Protein AF-S4R8U9-F1 (afdb_monomer_lite)

Secondary structure (DSSP, 8-state):
-------EEEEEEE----TT--S------EEEEEE----S---PPPPTT---EEESEEEETTEEEE---TTPEEEEEEEEEPBTTB--EEEEES--TTT--EEEEEE-TT--TTS-TTSSTT-EEEETTTTB-

Sequence (133 aa):
VRERERVRACMCTRISGGMDDLGLGDRGLLASLRGGRGRAGLWEPLPPRFRARFEHIQVDGDILSYHGNSDDVGCYIAAQPLGKDNSYFEVCIMDGGVRGNISVGLVPRRYRLDLPPGLLPGSVAFHAEHGEY

Structure (mmCIF, N/CA/C/O backbone):
data_AF-S4R8U9-F1
#
_entry.id   AF-S4R8U9-F1
#
loop_
_atom_site.group_PDB
_atom_site.id
_atom_site.type_symbol
_atom_site.label_atom_id
_atom_site.label_alt_id
_atom_site.label_comp_id
_atom_site.label_asym_id
_atom_site.label_entity_id
_atom_site.label_seq_id
_atom_site.pdbx_PDB_ins_code
_atom_site.Cartn_x
_atom_site.Cartn_y
_atom_site.Cartn_z
_atom_site.occupancy
_atom_site.B_iso_or_equiv
_atom_site.auth_seq_id
_atom_site.auth_comp_id
_atom_site.auth_asym_id
_atom_site.auth_atom_id
_atom_site.pdbx_PDB_model_num
ATOM 1 N N . VAL A 1 1 ? -18.285 15.742 17.591 1.00 38.75 1 VAL A N 1
ATOM 2 C CA . VAL A 1 1 ? -17.483 14.541 17.927 1.00 38.75 1 VAL A CA 1
ATOM 3 C C . VAL A 1 1 ? -16.733 14.139 16.669 1.00 38.75 1 VAL A C 1
ATOM 5 O O . VAL A 1 1 ? -17.376 13.735 15.712 1.00 38.75 1 VAL A O 1
ATOM 8 N N . ARG A 1 2 ? -15.422 14.415 16.602 1.00 40.69 2 ARG A N 1
ATOM 9 C CA . ARG A 1 2 ? -14.610 14.225 15.387 1.00 40.69 2 ARG A CA 1
ATOM 10 C C . ARG A 1 2 ? -14.597 12.743 15.019 1.00 40.69 2 ARG A C 1
ATOM 12 O O . ARG A 1 2 ? -14.261 11.910 15.859 1.00 40.69 2 ARG A O 1
ATOM 19 N N . GLU A 1 3 ? -14.985 12.437 13.789 1.00 41.78 3 GLU A N 1
ATOM 20 C CA . GLU A 1 3 ? -14.749 11.148 13.149 1.00 41.78 3 GLU A CA 1
ATOM 21 C C . GLU A 1 3 ? -13.238 10.900 13.238 1.00 41.78 3 GLU A C 1
ATOM 23 O O . GLU A 1 3 ? -12.462 11.566 12.558 1.00 41.78 3 GLU A O 1
ATOM 28 N N . ARG A 1 4 ? -12.796 10.075 14.200 1.00 53.94 4 ARG A N 1
ATOM 29 C CA . ARG A 1 4 ? -11.372 9.756 14.374 1.00 53.94 4 ARG A CA 1
ATOM 30 C C . ARG A 1 4 ? -10.867 9.284 13.016 1.00 53.94 4 ARG A C 1
ATOM 32 O O . ARG A 1 4 ? -11.455 8.347 12.477 1.00 53.94 4 ARG A O 1
ATOM 39 N N . GLU A 1 5 ? -9.852 9.944 12.461 1.00 56.72 5 GLU A N 1
ATOM 40 C CA . GLU A 1 5 ? -9.280 9.573 11.168 1.00 56.72 5 GLU A CA 1
ATOM 41 C C . GLU A 1 5 ? -8.916 8.092 11.192 1.00 56.72 5 GLU A C 1
ATOM 43 O O . GLU A 1 5 ? -8.008 7.640 11.886 1.00 56.72 5 GLU A O 1
ATOM 48 N N . ARG A 1 6 ? -9.724 7.306 10.488 1.00 69.94 6 ARG A N 1
ATOM 49 C CA . ARG A 1 6 ? -9.579 5.864 10.408 1.00 69.94 6 ARG A CA 1
ATOM 50 C C . ARG A 1 6 ? -8.524 5.562 9.346 1.00 69.94 6 ARG A C 1
ATOM 52 O O . ARG A 1 6 ? -8.809 5.672 8.151 1.00 69.94 6 ARG A O 1
ATOM 59 N N . VAL A 1 7 ? -7.321 5.213 9.795 1.00 73.38 7 VAL A N 1
ATOM 60 C CA . VAL A 1 7 ? -6.192 4.814 8.941 1.00 73.38 7 VAL A CA 1
ATOM 61 C C . VAL A 1 7 ? -6.421 3.441 8.310 1.00 73.38 7 VAL A C 1
ATOM 63 O O . VAL A 1 7 ? -7.165 2.611 8.835 1.00 73.38 7 VAL A O 1
ATOM 66 N N . ARG A 1 8 ? -5.804 3.207 7.154 1.00 77.69 8 ARG A N 1
ATOM 67 C CA . ARG A 1 8 ? -5.906 1.966 6.377 1.00 77.69 8 ARG A CA 1
ATOM 68 C C . ARG A 1 8 ? -4.523 1.388 6.141 1.00 77.69 8 ARG A C 1
ATOM 70 O O . ARG A 1 8 ? -3.583 2.153 5.945 1.00 77.69 8 ARG A O 1
ATOM 77 N N . ALA A 1 9 ? -4.442 0.061 6.115 1.00 79.06 9 ALA A N 1
ATOM 78 C CA . ALA A 1 9 ? -3.252 -0.640 5.657 1.00 79.06 9 ALA A CA 1
ATOM 79 C C . ALA A 1 9 ? -2.968 -0.287 4.191 1.00 79.06 9 ALA A C 1
ATOM 81 O O . ALA A 1 9 ? -3.892 -0.195 3.374 1.00 79.06 9 ALA A O 1
ATOM 82 N N . CYS A 1 10 ? -1.695 -0.074 3.894 1.00 76.25 10 CYS A N 1
ATOM 83 C CA . CYS A 1 10 ? -1.189 0.310 2.593 1.00 76.25 10 CYS A CA 1
ATOM 84 C C . CYS A 1 10 ? 0.067 -0.497 2.276 1.00 76.25 10 CYS A C 1
ATOM 86 O O . CYS A 1 10 ? 0.900 -0.718 3.156 1.00 76.25 10 CYS A O 1
ATOM 88 N N . MET A 1 11 ? 0.206 -0.893 1.020 1.00 80.81 11 MET A N 1
ATOM 89 C CA . MET A 1 11 ? 1.435 -1.437 0.464 1.00 80.81 11 MET A CA 1
ATOM 90 C C . MET A 1 11 ? 1.718 -0.683 -0.830 1.00 80.81 11 MET A C 1
ATOM 92 O O . MET A 1 11 ? 0.843 -0.628 -1.693 1.00 80.81 11 MET A O 1
ATOM 96 N N . CYS A 1 12 ? 2.913 -0.119 -0.977 1.00 76.00 12 CYS A N 1
ATOM 97 C CA . CYS A 1 12 ? 3.358 0.425 -2.253 1.00 76.00 12 CYS A CA 1
ATOM 98 C C . CYS A 1 12 ? 4.716 -0.172 -2.670 1.00 76.00 12 CYS A C 1
ATOM 100 O O . CYS A 1 12 ? 5.466 -0.697 -1.848 1.00 76.00 12 CYS A O 1
ATOM 102 N N . THR A 1 13 ? 5.025 -0.080 -3.959 1.00 72.94 13 THR A N 1
ATOM 103 C CA . THR A 1 13 ? 6.257 -0.543 -4.593 1.00 72.94 13 THR A CA 1
ATOM 104 C C . THR A 1 13 ? 6.609 0.333 -5.796 1.00 72.94 13 THR A C 1
ATOM 106 O O . THR A 1 13 ? 5.730 0.965 -6.380 1.00 72.94 13 THR A O 1
ATOM 109 N N . ARG A 1 14 ? 7.886 0.388 -6.181 1.00 64.44 14 ARG A N 1
ATOM 110 C CA . ARG A 1 14 ? 8.347 1.088 -7.390 1.00 64.44 14 ARG A CA 1
ATOM 111 C C . ARG A 1 14 ? 9.424 0.271 -8.095 1.00 64.44 14 ARG A C 1
ATOM 113 O O . ARG A 1 14 ? 10.452 -0.032 -7.485 1.00 64.44 14 ARG A O 1
ATOM 120 N N . ILE A 1 15 ? 9.250 0.040 -9.395 1.00 51.28 15 ILE A N 1
ATOM 121 C CA . ILE A 1 15 ? 10.334 -0.402 -10.282 1.00 51.28 15 ILE A CA 1
ATOM 122 C C . ILE A 1 15 ? 10.937 0.850 -10.923 1.00 51.28 15 ILE A C 1
ATOM 124 O O . ILE A 1 15 ? 10.425 1.352 -11.915 1.00 51.28 15 ILE A O 1
ATOM 128 N N . SER A 1 16 ? 11.999 1.409 -10.344 1.00 43.72 16 SER A N 1
ATOM 129 C CA . SER A 1 16 ? 12.779 2.454 -11.024 1.00 43.72 16 SER A CA 1
ATOM 130 C C . SER A 1 16 ? 13.768 1.759 -11.962 1.00 43.72 16 SER A C 1
ATOM 132 O O . SER A 1 16 ? 14.739 1.167 -11.476 1.00 43.72 16 SER A O 1
ATOM 134 N N . GLY A 1 17 ? 13.499 1.769 -13.266 1.00 39.22 17 GLY A N 1
ATOM 135 C CA . GLY A 1 17 ? 14.388 1.172 -14.262 1.00 39.22 17 GLY A CA 1
ATOM 136 C C . GLY A 1 17 ? 15.592 2.074 -14.528 1.00 39.22 17 GLY A C 1
ATOM 137 O O . GLY A 1 17 ? 15.435 3.205 -14.975 1.00 39.22 17 GLY A O 1
ATOM 138 N N . GLY A 1 18 ? 16.800 1.570 -14.264 1.00 35.75 18 GLY A N 1
ATOM 139 C CA . GLY A 1 18 ? 17.968 1.959 -15.056 1.00 35.75 18 GLY A CA 1
ATOM 140 C C . GLY A 1 18 ? 17.826 1.317 -16.436 1.00 35.75 18 GLY A C 1
ATOM 141 O O . GLY A 1 18 ? 17.214 0.260 -16.568 1.00 35.75 18 GLY A O 1
ATOM 142 N N . MET A 1 19 ? 18.285 1.994 -17.481 1.00 38.94 19 MET A N 1
ATOM 143 C CA . MET A 1 19 ? 18.053 1.620 -18.877 1.00 38.94 19 MET A CA 1
ATOM 144 C C . MET A 1 19 ? 18.961 0.462 -19.337 1.00 38.94 19 MET A C 1
ATOM 146 O O . MET A 1 19 ? 19.664 0.595 -20.338 1.00 38.94 19 MET A O 1
ATOM 150 N N . ASP A 1 20 ? 18.981 -0.647 -18.595 1.00 41.66 20 ASP A N 1
ATOM 151 C CA . ASP A 1 20 ? 19.921 -1.752 -18.802 1.00 41.66 20 ASP A CA 1
ATOM 152 C C . ASP A 1 20 ? 19.395 -3.162 -18.468 1.00 41.66 20 ASP A C 1
ATOM 154 O O . ASP A 1 20 ? 20.204 -4.075 -18.356 1.00 41.66 20 ASP A O 1
ATOM 158 N N . ASP A 1 21 ? 18.077 -3.402 -18.428 1.00 43.97 21 ASP A N 1
ATOM 159 C CA . ASP A 1 21 ? 17.550 -4.768 -18.265 1.00 43.97 21 ASP A CA 1
ATOM 160 C C . ASP A 1 21 ? 16.884 -5.325 -19.537 1.00 43.97 21 ASP A C 1
ATOM 162 O O . ASP A 1 21 ? 15.871 -4.860 -20.065 1.00 43.97 21 ASP A O 1
ATOM 166 N N . LEU A 1 22 ? 17.554 -6.347 -20.063 1.00 39.94 22 LEU A N 1
ATOM 167 C CA . LEU A 1 22 ? 17.330 -7.073 -21.305 1.00 39.94 22 LEU A CA 1
ATOM 168 C C . LEU A 1 22 ? 15.999 -7.841 -21.319 1.00 39.94 22 LEU A C 1
ATOM 170 O O . LEU A 1 22 ? 15.995 -9.040 -21.069 1.00 39.94 22 LEU A O 1
ATOM 174 N N . GLY A 1 23 ? 14.892 -7.198 -21.696 1.00 39.66 23 GLY A N 1
ATOM 175 C CA . GLY A 1 23 ? 13.773 -7.838 -22.417 1.00 39.66 23 GLY A CA 1
ATOM 176 C C . GLY A 1 23 ? 13.151 -9.116 -21.824 1.00 39.66 23 GLY A C 1
ATOM 177 O O . GLY A 1 23 ? 12.470 -9.850 -22.543 1.00 39.66 23 GLY A O 1
ATOM 178 N N . LEU A 1 24 ? 13.355 -9.400 -20.543 1.00 40.47 24 LEU A N 1
ATOM 179 C CA . LEU A 1 24 ? 12.679 -10.456 -19.808 1.00 40.47 24 LEU A CA 1
ATOM 180 C C . LEU A 1 24 ? 11.503 -9.785 -19.115 1.00 40.47 24 LEU A C 1
ATOM 182 O O . LEU A 1 24 ? 11.689 -8.895 -18.299 1.00 40.47 24 LEU A O 1
ATOM 186 N N . GLY A 1 25 ? 10.283 -10.149 -19.511 1.00 42.12 25 GLY A N 1
ATOM 187 C CA . GLY A 1 25 ? 9.074 -9.651 -18.866 1.00 42.12 25 GLY A CA 1
ATOM 188 C C . GLY A 1 25 ? 9.122 -9.973 -17.377 1.00 42.12 25 GLY A C 1
ATOM 189 O O . GLY A 1 25 ? 8.906 -11.126 -16.993 1.00 42.12 25 GLY A O 1
ATOM 190 N N . ASP A 1 26 ? 9.436 -8.962 -16.572 1.00 41.84 26 ASP A N 1
ATOM 191 C CA . ASP A 1 26 ? 9.570 -9.091 -15.131 1.00 41.84 26 ASP A CA 1
ATOM 192 C C . ASP A 1 26 ? 8.223 -9.485 -14.543 1.00 41.84 26 ASP A C 1
ATOM 194 O O . ASP A 1 26 ? 7.233 -8.749 -14.578 1.00 41.84 26 ASP A O 1
ATOM 198 N N . ARG A 1 27 ? 8.175 -10.715 -14.036 1.00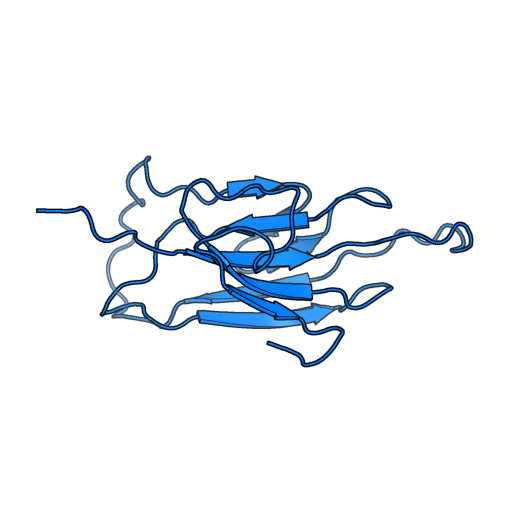 44.72 27 ARG A N 1
ATOM 199 C CA . ARG A 1 27 ? 7.020 -11.240 -13.322 1.00 44.72 27 ARG A CA 1
ATOM 200 C C . ARG A 1 27 ? 6.943 -10.484 -12.004 1.00 44.72 27 ARG A C 1
ATOM 202 O O . ARG A 1 27 ? 7.777 -10.657 -11.129 1.00 44.72 27 ARG A O 1
ATOM 209 N N . GLY A 1 28 ? 5.973 -9.577 -11.963 1.00 47.62 28 GLY A N 1
ATOM 210 C CA . GLY A 1 28 ? 5.833 -8.540 -10.961 1.00 47.62 28 GLY A CA 1
ATOM 211 C C . GLY A 1 28 ? 5.842 -9.047 -9.526 1.00 47.62 28 GLY A C 1
ATOM 212 O O . GLY A 1 28 ? 5.320 -10.116 -9.212 1.00 47.62 28 GLY A O 1
ATOM 213 N N . LEU A 1 29 ? 6.401 -8.192 -8.670 1.00 53.81 29 LEU A N 1
ATOM 214 C CA . LEU A 1 29 ? 6.334 -8.238 -7.216 1.00 53.81 29 LEU A CA 1
ATOM 215 C C . LEU A 1 29 ? 5.035 -8.877 -6.733 1.00 53.81 29 LEU A C 1
ATOM 217 O O . LEU A 1 29 ? 3.978 -8.321 -7.002 1.00 53.81 29 LEU A O 1
ATOM 221 N N . LEU A 1 30 ? 5.122 -9.972 -5.989 1.00 54.59 30 LEU A N 1
ATOM 222 C CA . LEU A 1 30 ? 3.974 -10.718 -5.491 1.00 54.59 30 LEU A CA 1
ATOM 223 C C . LEU A 1 30 ? 3.908 -10.550 -3.966 1.00 54.59 30 LEU A C 1
ATOM 225 O O . LEU A 1 30 ? 4.882 -10.849 -3.275 1.00 54.59 30 LEU A O 1
ATOM 229 N N . ALA A 1 31 ? 2.787 -10.087 -3.412 1.00 57.28 31 ALA A N 1
ATOM 230 C CA . ALA A 1 31 ? 2.632 -9.956 -1.963 1.00 57.28 31 ALA A CA 1
ATOM 231 C C . ALA A 1 31 ? 1.251 -10.361 -1.454 1.00 57.28 31 ALA A C 1
ATOM 233 O O . ALA A 1 31 ? 0.252 -10.112 -2.113 1.00 57.28 31 ALA A O 1
ATOM 234 N N . SER A 1 32 ? 1.192 -10.961 -0.263 1.00 62.47 32 SER A N 1
ATOM 235 C CA . SER A 1 32 ? -0.068 -11.356 0.376 1.00 62.47 32 SER A CA 1
ATOM 236 C C . SER A 1 32 ? -0.422 -10.419 1.528 1.00 62.47 32 SER A C 1
ATOM 238 O O . SER A 1 32 ? 0.316 -10.388 2.514 1.00 62.47 32 SER A O 1
ATOM 240 N N . LEU A 1 33 ? -1.567 -9.727 1.461 1.00 58.12 33 LEU A N 1
ATOM 241 C CA . LEU A 1 33 ? -2.070 -8.878 2.553 1.00 58.12 33 LEU A CA 1
ATOM 242 C C . LEU A 1 33 ? -3.115 -9.618 3.401 1.00 58.12 33 LEU A C 1
ATOM 244 O O . LEU A 1 33 ? -4.199 -9.947 2.919 1.00 58.12 33 LEU A O 1
ATOM 248 N N . ARG A 1 34 ? -2.845 -9.804 4.699 1.00 62.69 34 ARG A N 1
ATOM 249 C CA . ARG A 1 34 ? -3.792 -10.428 5.644 1.00 62.69 34 ARG A CA 1
ATOM 250 C C . ARG A 1 34 ? -4.102 -9.501 6.810 1.00 62.69 34 ARG A C 1
ATOM 252 O O . ARG A 1 34 ? -3.195 -9.021 7.474 1.00 62.69 34 ARG A O 1
ATOM 259 N N . GLY A 1 35 ? -5.388 -9.263 7.073 1.00 53.78 35 GLY A N 1
ATOM 260 C CA . GLY A 1 35 ? -5.857 -8.587 8.288 1.00 53.78 35 GLY A CA 1
ATOM 261 C C . GLY A 1 35 ? -6.044 -9.578 9.439 1.00 53.78 35 GLY A C 1
ATOM 262 O O . GLY A 1 35 ? -6.488 -10.709 9.220 1.00 53.78 35 GLY A O 1
ATOM 263 N N . GLY A 1 36 ? -5.712 -9.164 10.663 1.00 43.19 36 GLY A N 1
ATOM 264 C CA . GLY A 1 36 ? -5.907 -9.953 11.876 1.00 43.19 36 GLY A CA 1
ATOM 265 C C . GLY A 1 36 ? -7.364 -10.403 12.007 1.00 43.19 36 GLY A C 1
ATOM 266 O O . GLY A 1 36 ? -8.284 -9.590 12.050 1.00 43.19 36 GLY A O 1
ATOM 267 N N . ARG A 1 37 ? -7.581 -11.721 12.038 1.00 45.94 37 ARG A N 1
ATOM 268 C CA . ARG A 1 37 ? -8.909 -12.346 12.085 1.00 45.94 37 ARG A CA 1
ATOM 269 C C . ARG A 1 37 ? -9.634 -12.037 13.400 1.00 45.94 37 ARG A C 1
ATOM 271 O O . ARG A 1 37 ? -9.572 -12.813 14.350 1.00 45.94 37 ARG A O 1
ATOM 278 N N . GLY A 1 38 ? -10.410 -10.959 13.423 1.00 37.94 38 GLY A N 1
ATOM 279 C CA . GLY A 1 38 ? -11.561 -10.834 14.311 1.00 37.94 38 GLY A CA 1
ATOM 280 C C . GLY A 1 38 ? -12.692 -11.720 13.787 1.00 37.94 38 GLY A C 1
ATOM 281 O O . GLY A 1 38 ? -13.310 -11.372 12.794 1.00 37.94 38 GLY A O 1
ATOM 282 N N . ARG A 1 39 ? -12.902 -12.877 14.432 1.00 37.12 39 ARG A N 1
ATOM 283 C CA . ARG A 1 39 ? -14.026 -13.831 14.283 1.00 37.12 39 ARG A CA 1
ATOM 284 C C . ARG A 1 39 ? -14.530 -14.097 12.853 1.00 37.12 39 ARG A C 1
ATOM 286 O O . ARG A 1 39 ? -15.276 -13.326 12.268 1.00 37.12 39 ARG A O 1
ATOM 293 N N . ALA A 1 40 ? -14.225 -15.300 12.368 1.00 41.91 40 ALA A N 1
ATOM 294 C CA . ALA A 1 40 ? -14.947 -15.934 11.273 1.00 41.91 40 ALA A CA 1
ATOM 295 C C . ALA A 1 40 ? -16.472 -15.847 11.490 1.00 41.91 40 ALA A C 1
ATOM 297 O O . ALA A 1 40 ? -16.988 -16.350 12.488 1.00 41.91 40 ALA A O 1
ATOM 298 N N . GLY A 1 41 ? -17.177 -15.217 10.553 1.00 37.25 41 GL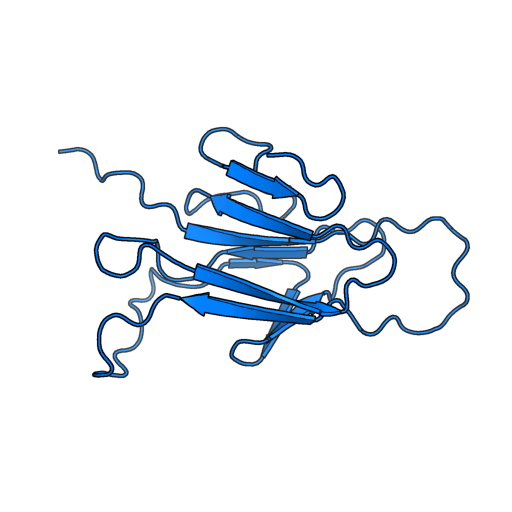Y A N 1
ATOM 299 C CA . GLY A 1 41 ? -18.633 -15.179 10.520 1.00 37.25 41 GLY A CA 1
ATOM 300 C C . GLY A 1 41 ? -19.146 -13.969 9.749 1.00 37.25 41 GLY A C 1
ATOM 301 O O . GLY A 1 41 ? -18.975 -12.847 10.204 1.00 37.25 41 GLY A O 1
ATOM 302 N N . LEU A 1 42 ? -19.833 -14.242 8.636 1.00 38.94 42 LEU A N 1
ATOM 303 C CA . LEU A 1 42 ? -20.627 -13.329 7.802 1.00 38.94 42 LEU A CA 1
ATOM 304 C C . LEU A 1 42 ? -19.886 -12.644 6.634 1.00 38.94 42 LEU A C 1
ATOM 306 O O . LEU A 1 42 ? -19.203 -11.636 6.774 1.00 38.94 42 LEU A O 1
ATOM 310 N N . TRP A 1 43 ? -20.110 -13.191 5.437 1.00 43.91 43 TRP A N 1
ATOM 311 C CA . TRP A 1 43 ? -19.774 -12.628 4.125 1.00 43.91 43 TRP A CA 1
ATOM 312 C C . TRP A 1 43 ? -20.664 -11.428 3.772 1.00 43.91 43 TRP A C 1
ATOM 314 O O . TRP A 1 43 ? -21.230 -11.366 2.681 1.00 43.91 43 TRP A O 1
ATOM 324 N N . GLU A 1 44 ? -20.864 -10.495 4.700 1.00 47.09 44 GLU A N 1
ATOM 325 C CA . GLU A 1 44 ? -21.582 -9.270 4.366 1.00 47.09 44 GLU A CA 1
ATOM 326 C C . GLU A 1 44 ? -20.729 -8.462 3.381 1.00 47.09 44 GLU A C 1
ATOM 328 O O . GLU A 1 44 ? -19.563 -8.170 3.673 1.00 47.09 44 GLU A O 1
ATOM 333 N N . PRO A 1 45 ? -21.272 -8.094 2.206 1.00 54.41 45 PRO A N 1
ATOM 334 C CA . PRO A 1 45 ? -20.572 -7.216 1.288 1.00 54.41 45 PRO A CA 1
ATOM 335 C C . PRO A 1 45 ? -20.194 -5.934 2.025 1.00 54.41 45 PRO A C 1
ATOM 337 O O . PRO A 1 45 ? -21.054 -5.259 2.598 1.00 54.41 45 PRO A O 1
ATOM 340 N N . LEU A 1 46 ? -18.906 -5.585 2.007 1.00 59.31 46 LEU A N 1
ATOM 341 C CA . LEU A 1 46 ? -18.447 -4.315 2.553 1.00 59.31 46 LEU A CA 1
ATOM 342 C C . LEU A 1 46 ? -19.295 -3.176 1.950 1.00 59.31 46 LEU A C 1
ATOM 344 O O . LEU A 1 46 ? -19.491 -3.139 0.731 1.00 59.31 46 LEU A O 1
ATOM 348 N N . PRO A 1 47 ? -19.799 -2.227 2.765 1.00 60.97 47 PRO A N 1
ATOM 349 C CA . PRO A 1 47 ? -20.583 -1.111 2.254 1.00 60.97 47 PRO A CA 1
ATOM 350 C C . PRO A 1 47 ? -19.838 -0.396 1.113 1.00 60.97 47 PRO A C 1
ATOM 352 O O . PRO A 1 47 ? -18.618 -0.264 1.207 1.00 60.97 47 PRO A O 1
ATOM 355 N N . PRO A 1 48 ? -20.514 0.183 0.099 1.00 58.31 48 PRO A N 1
ATOM 356 C CA . PRO A 1 48 ? -19.866 0.756 -1.095 1.00 58.31 48 PRO A CA 1
ATOM 357 C C . PRO A 1 48 ? -18.757 1.789 -0.821 1.00 58.31 48 PRO A C 1
ATOM 359 O O . PRO A 1 48 ? -17.884 2.023 -1.652 1.00 58.31 48 PRO A O 1
ATOM 362 N N . ARG A 1 49 ? -18.772 2.408 0.367 1.00 66.38 49 ARG A N 1
ATOM 363 C CA . ARG A 1 49 ? -17.747 3.348 0.851 1.00 66.38 49 ARG A CA 1
ATOM 364 C C . ARG A 1 49 ? -16.409 2.683 1.231 1.00 66.38 49 ARG A C 1
ATOM 366 O O . ARG A 1 49 ? -15.407 3.386 1.378 1.00 66.38 49 ARG A O 1
ATOM 373 N N . PHE A 1 50 ? -16.388 1.366 1.412 1.00 71.00 50 PHE A N 1
ATOM 374 C CA . PHE A 1 50 ? -15.231 0.542 1.750 1.00 71.00 50 PHE A CA 1
ATOM 375 C C . PHE A 1 50 ? -14.810 -0.258 0.519 1.00 71.00 50 PHE A C 1
ATOM 377 O O . PHE A 1 50 ? -15.015 -1.462 0.430 1.00 71.00 50 PHE A O 1
ATOM 384 N N . ARG A 1 51 ? -14.232 0.449 -0.453 1.00 80.31 51 ARG A N 1
ATOM 385 C CA . ARG A 1 51 ? -13.517 -0.157 -1.577 1.00 80.31 51 ARG A CA 1
ATOM 386 C C . ARG A 1 51 ? -12.023 0.036 -1.381 1.00 80.31 51 ARG A C 1
ATOM 388 O O . ARG A 1 51 ? -11.609 1.070 -0.841 1.00 80.31 51 ARG A O 1
ATOM 395 N N . ALA A 1 52 ? -11.250 -0.967 -1.782 1.00 85.69 52 ALA A N 1
ATOM 396 C CA . ALA A 1 52 ? -9.812 -0.815 -1.919 1.00 85.69 52 ALA A CA 1
ATOM 397 C C . ALA A 1 52 ? -9.530 0.235 -3.002 1.00 85.69 52 ALA A C 1
ATOM 399 O O . ALA A 1 52 ? -10.345 0.442 -3.907 1.00 85.69 52 ALA A O 1
ATOM 400 N N . ARG A 1 53 ? -8.407 0.932 -2.874 1.00 91.12 53 ARG A N 1
ATOM 401 C CA . ARG A 1 53 ? -7.914 1.870 -3.885 1.00 91.12 53 ARG A CA 1
ATOM 402 C C . ARG A 1 53 ? -6.532 1.413 -4.284 1.00 91.12 53 ARG A C 1
ATOM 404 O O . ARG A 1 53 ? -5.723 1.177 -3.396 1.00 91.12 53 ARG A O 1
ATOM 411 N N . PHE A 1 54 ? -6.275 1.292 -5.573 1.00 91.50 54 PHE A N 1
ATOM 412 C CA . PHE A 1 54 ? -4.975 0.865 -6.048 1.00 91.50 54 PHE A CA 1
ATOM 413 C C . PHE A 1 54 ? -4.697 1.390 -7.450 1.00 91.50 54 PHE A C 1
ATOM 415 O O . PHE A 1 54 ? -5.629 1.715 -8.186 1.00 91.50 54 PHE A O 1
ATOM 422 N N . GLU A 1 55 ? -3.416 1.493 -7.773 1.00 91.62 55 GLU A N 1
ATOM 423 C CA . GLU A 1 55 ? -2.893 1.939 -9.061 1.00 91.62 55 GLU A CA 1
ATOM 424 C C . GLU A 1 55 ? -1.605 1.165 -9.343 1.00 91.62 55 GLU A C 1
ATOM 426 O O . GLU A 1 55 ? -0.859 0.875 -8.409 1.00 91.62 55 GLU A O 1
ATOM 431 N N . HIS A 1 56 ? -1.403 0.753 -10.597 1.00 90.31 56 HIS A N 1
ATOM 432 C CA . HIS A 1 56 ? -0.276 -0.088 -11.035 1.00 90.31 56 HIS A CA 1
ATOM 433 C C . HIS A 1 56 ? -0.068 -1.376 -10.207 1.00 90.31 56 HIS A C 1
ATOM 435 O O . HIS A 1 56 ? 1.034 -1.917 -10.126 1.00 90.31 56 HIS A O 1
ATOM 441 N N . ILE A 1 57 ? -1.147 -1.874 -9.596 1.00 86.88 57 ILE A N 1
ATOM 442 C CA . ILE A 1 57 ? -1.213 -3.134 -8.855 1.00 86.88 57 ILE A CA 1
ATOM 443 C C . ILE A 1 57 ? -2.368 -3.956 -9.422 1.00 86.88 57 ILE A C 1
ATOM 445 O O . ILE A 1 57 ? -3.494 -3.469 -9.535 1.00 86.88 57 ILE A O 1
ATOM 449 N N . GLN A 1 58 ? -2.099 -5.213 -9.739 1.00 88.12 58 GLN A N 1
ATOM 450 C CA . GLN A 1 58 ? -3.103 -6.229 -10.010 1.00 88.12 58 GLN A CA 1
ATOM 451 C C . GLN A 1 58 ? -3.443 -6.962 -8.705 1.00 88.12 58 GLN A C 1
ATOM 453 O O . GLN A 1 58 ? -2.558 -7.278 -7.916 1.00 88.12 58 GLN A O 1
ATOM 458 N N . VAL A 1 59 ? -4.732 -7.210 -8.466 1.00 85.94 59 VAL A N 1
ATOM 459 C CA . VAL A 1 59 ? -5.235 -7.853 -7.242 1.00 85.94 59 VAL A CA 1
ATOM 460 C C . VAL A 1 59 ? -5.913 -9.170 -7.610 1.00 85.94 59 VAL A C 1
ATOM 462 O O . VAL A 1 59 ? -6.902 -9.155 -8.344 1.00 85.94 59 VAL A O 1
ATOM 465 N N . ASP A 1 60 ? -5.410 -10.281 -7.077 1.00 85.00 60 ASP A N 1
ATOM 466 C CA . ASP A 1 60 ? -5.993 -11.620 -7.201 1.00 85.00 60 ASP A CA 1
ATOM 467 C C . ASP A 1 60 ? -6.160 -12.253 -5.810 1.00 85.00 60 ASP A C 1
ATOM 469 O O . ASP A 1 60 ? -5.227 -12.787 -5.216 1.00 85.00 60 ASP A O 1
ATOM 473 N N . GLY A 1 61 ? -7.356 -12.134 -5.230 1.00 84.88 61 GLY A N 1
ATOM 474 C CA . GLY A 1 61 ? -7.605 -12.599 -3.863 1.00 84.88 61 GLY A CA 1
ATOM 475 C C . GLY A 1 61 ? -6.785 -11.827 -2.822 1.00 84.88 61 GLY A C 1
ATOM 476 O O . GLY A 1 61 ? -6.969 -10.619 -2.665 1.00 84.88 61 GLY A O 1
ATOM 477 N N . ASP A 1 62 ? -5.927 -12.531 -2.074 1.00 79.62 62 ASP A N 1
ATOM 478 C CA . ASP A 1 62 ? -4.964 -11.926 -1.144 1.00 79.62 62 ASP A CA 1
ATOM 479 C C . ASP A 1 62 ? -3.645 -11.526 -1.821 1.00 79.62 62 ASP A C 1
ATOM 481 O O . ASP A 1 62 ? -2.849 -10.834 -1.189 1.00 79.62 62 ASP A O 1
ATOM 485 N N . ILE A 1 63 ? -3.447 -11.888 -3.092 1.00 83.25 63 ILE A N 1
ATOM 486 C CA . ILE A 1 63 ? -2.227 -11.659 -3.864 1.00 83.25 63 ILE A CA 1
ATOM 487 C C . ILE A 1 63 ? -2.265 -10.294 -4.564 1.00 83.25 63 ILE A C 1
ATOM 489 O O . ILE A 1 63 ? -3.194 -9.964 -5.302 1.00 83.25 63 ILE A O 1
ATOM 493 N N . LEU A 1 64 ? -1.214 -9.508 -4.354 1.00 85.94 64 LEU A N 1
ATOM 494 C CA . LEU A 1 64 ? -0.956 -8.217 -4.977 1.00 85.94 64 LEU A CA 1
ATOM 495 C C . LEU A 1 64 ? 0.250 -8.350 -5.902 1.00 85.94 64 LEU A C 1
ATOM 497 O O . LEU A 1 64 ? 1.321 -8.740 -5.442 1.00 85.94 64 LEU A O 1
ATOM 501 N N . SER A 1 65 ? 0.070 -8.010 -7.176 1.00 85.88 65 SER A N 1
ATOM 502 C CA . SER A 1 65 ? 1.105 -8.061 -8.208 1.00 85.88 65 SER A CA 1
ATOM 503 C C . SER A 1 65 ? 1.425 -6.672 -8.745 1.00 85.88 65 SER A C 1
ATOM 505 O O . SER A 1 65 ? 0.505 -5.956 -9.136 1.00 85.88 65 SER A O 1
ATOM 507 N N . TYR A 1 66 ? 2.696 -6.274 -8.819 1.00 86.31 66 TYR A N 1
ATOM 508 C CA . TYR A 1 66 ? 3.050 -5.044 -9.540 1.00 86.31 66 TYR A CA 1
ATOM 509 C C . TYR A 1 66 ? 2.746 -5.169 -11.039 1.00 86.31 66 TYR A C 1
ATOM 511 O O . TYR A 1 66 ? 3.095 -6.169 -11.662 1.00 86.31 66 TYR A O 1
ATOM 519 N N . HIS A 1 67 ? 2.105 -4.146 -11.607 1.00 85.19 67 HIS A N 1
ATOM 520 C CA . HIS A 1 67 ? 1.726 -4.070 -13.022 1.00 85.19 67 HIS A CA 1
ATOM 521 C C . HIS A 1 67 ? 1.857 -2.619 -13.547 1.00 85.19 67 HIS A C 1
ATOM 523 O O . HIS A 1 67 ? 0.975 -2.095 -14.231 1.00 85.19 67 HIS A O 1
ATOM 529 N N . GLY A 1 68 ? 2.923 -1.918 -13.156 1.00 79.31 68 GLY A N 1
ATOM 530 C CA . GLY A 1 68 ? 3.268 -0.585 -13.674 1.00 79.31 68 GLY A CA 1
ATOM 531 C C . GLY A 1 68 ? 4.391 -0.625 -14.704 1.00 79.31 68 GLY A C 1
ATOM 532 O O . GLY A 1 68 ? 5.028 -1.661 -14.893 1.00 79.31 68 GLY A O 1
ATOM 533 N N . ASN A 1 69 ? 4.658 0.512 -15.346 1.00 79.06 69 ASN A N 1
ATOM 534 C CA . ASN A 1 69 ? 5.832 0.670 -16.205 1.00 79.06 69 ASN A CA 1
ATOM 535 C C . ASN A 1 69 ? 7.082 0.994 -15.369 1.00 79.06 69 ASN A C 1
ATOM 537 O O . ASN A 1 69 ? 7.017 1.129 -14.145 1.00 79.06 69 ASN A O 1
ATOM 541 N N . SER A 1 70 ? 8.236 1.133 -16.024 1.00 66.94 70 SER A N 1
ATOM 542 C CA . SER A 1 70 ? 9.426 1.712 -15.397 1.00 66.94 70 SER A CA 1
ATOM 543 C C . SER A 1 70 ? 9.099 3.124 -14.894 1.00 66.94 70 SER A C 1
ATOM 545 O O . SER A 1 70 ? 8.608 3.936 -15.670 1.00 66.94 70 SER A O 1
ATOM 547 N N . ASP A 1 71 ? 9.369 3.390 -13.616 1.00 73.94 71 ASP A N 1
ATOM 548 C CA . ASP A 1 71 ? 9.137 4.636 -12.854 1.00 73.94 71 ASP A CA 1
ATOM 549 C C . ASP A 1 71 ? 7.765 4.801 -12.188 1.00 73.94 71 ASP A C 1
ATOM 551 O O . ASP A 1 71 ? 7.639 5.598 -11.247 1.00 73.94 71 ASP A O 1
ATOM 555 N N . ASP A 1 72 ? 6.771 4.002 -12.576 1.00 83.44 72 ASP A N 1
ATOM 556 C CA . ASP A 1 72 ? 5.463 4.033 -11.930 1.00 83.44 72 ASP A CA 1
ATOM 557 C C . ASP A 1 72 ? 5.552 3.557 -10.466 1.00 83.44 72 ASP A C 1
ATOM 559 O O . ASP A 1 72 ? 6.303 2.650 -10.093 1.00 83.44 72 ASP A O 1
ATOM 563 N N . VAL A 1 73 ? 4.760 4.190 -9.596 1.00 84.88 73 VAL A N 1
ATOM 564 C CA . VAL A 1 73 ? 4.530 3.693 -8.234 1.00 84.88 73 VAL A CA 1
ATOM 565 C C . VAL A 1 73 ? 3.303 2.799 -8.270 1.00 84.88 73 VAL A C 1
ATOM 567 O O . VAL A 1 73 ? 2.208 3.248 -8.605 1.00 84.88 73 VAL A O 1
ATOM 570 N N . GLY A 1 74 ? 3.484 1.535 -7.907 1.00 88.75 74 GLY A N 1
ATOM 571 C CA . GLY A 1 74 ? 2.396 0.630 -7.584 1.00 88.75 74 GLY A CA 1
ATOM 572 C C . GLY A 1 74 ? 1.964 0.870 -6.159 1.00 88.75 74 GLY A C 1
ATOM 573 O O . GLY A 1 74 ? 2.789 0.812 -5.256 1.00 88.75 74 GLY A O 1
ATOM 574 N N . CYS A 1 75 ? 0.686 1.139 -5.926 1.00 91.12 75 CYS A N 1
ATOM 575 C CA . CYS A 1 75 ? 0.195 1.283 -4.569 1.00 91.12 75 CYS A CA 1
ATOM 576 C C . CYS A 1 75 ? -1.183 0.665 -4.372 1.00 91.12 75 CYS A C 1
ATOM 578 O O . CYS A 1 75 ? -2.053 0.759 -5.233 1.00 91.12 75 CYS A O 1
ATOM 580 N N . TYR A 1 76 ? -1.386 0.056 -3.207 1.00 92.62 76 TYR A N 1
ATOM 581 C CA . TYR A 1 76 ? -2.620 -0.570 -2.767 1.00 92.62 76 TYR A CA 1
ATOM 582 C C . TYR A 1 76 ? -2.994 -0.083 -1.366 1.00 92.62 76 TYR A C 1
ATOM 584 O O . TYR A 1 76 ? -2.223 -0.209 -0.420 1.00 92.62 76 TYR A O 1
ATOM 592 N N . ILE A 1 77 ? -4.222 0.411 -1.215 1.00 91.69 77 ILE A N 1
ATOM 593 C CA . ILE A 1 77 ? -4.826 0.832 0.051 1.00 91.69 77 ILE A CA 1
ATOM 594 C C . ILE A 1 77 ? -6.022 -0.070 0.347 1.00 91.69 77 ILE A C 1
ATOM 596 O O . ILE A 1 77 ? -6.993 -0.115 -0.418 1.00 91.69 77 ILE A O 1
ATOM 600 N N . ALA A 1 7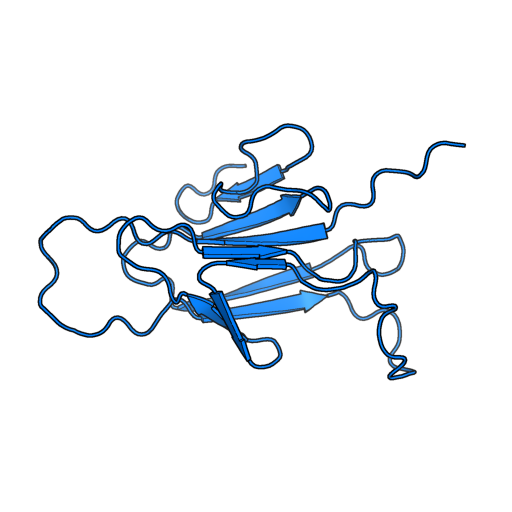8 ? -6.000 -0.715 1.513 1.0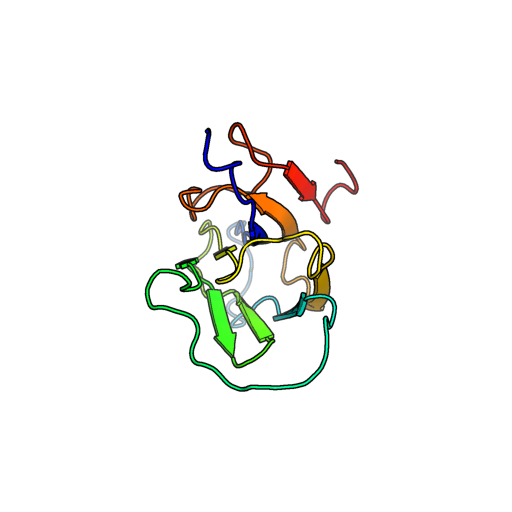0 88.38 78 ALA A N 1
ATOM 601 C CA . ALA A 1 78 ? -7.036 -1.639 1.945 1.00 88.38 78 ALA A CA 1
ATOM 602 C C . ALA A 1 78 ? -8.434 -0.992 2.019 1.00 88.38 78 ALA A C 1
ATOM 604 O O . ALA A 1 78 ? -8.629 0.183 2.367 1.00 88.38 78 ALA A O 1
ATOM 605 N N . ALA A 1 79 ? -9.448 -1.803 1.715 1.00 85.75 79 ALA A N 1
ATOM 606 C CA . ALA A 1 79 ? -10.847 -1.388 1.709 1.00 85.75 79 ALA A CA 1
ATOM 607 C C . ALA A 1 79 ? -11.364 -0.997 3.100 1.00 85.75 79 ALA A C 1
ATOM 609 O O . ALA A 1 79 ? -12.120 -0.026 3.235 1.00 85.75 79 ALA A O 1
ATOM 610 N N . GLN A 1 80 ? -10.948 -1.741 4.124 1.00 83.12 80 GLN A N 1
ATOM 611 C CA . GLN A 1 80 ? -11.371 -1.553 5.502 1.00 83.12 80 GLN A CA 1
ATOM 612 C C . GLN A 1 80 ? -10.273 -0.827 6.291 1.00 83.12 80 GLN A C 1
ATOM 614 O O . GLN A 1 80 ? -9.107 -1.214 6.219 1.00 83.12 80 GLN A O 1
ATOM 619 N N . PRO A 1 81 ? -10.613 0.239 7.032 1.00 84.75 81 PRO A N 1
ATOM 620 C CA . PRO A 1 81 ? -9.668 0.837 7.955 1.00 84.75 81 PRO A CA 1
ATOM 621 C C . PRO A 1 81 ? -9.403 -0.079 9.142 1.00 84.75 81 PRO A C 1
ATOM 623 O O . PRO A 1 81 ? -10.278 -0.849 9.548 1.00 84.75 81 PRO A O 1
ATOM 626 N N . LEU A 1 82 ? -8.232 0.090 9.744 1.00 82.50 82 LEU A N 1
ATOM 627 C CA . LEU A 1 82 ? -7.931 -0.560 11.005 1.00 82.50 82 LEU A CA 1
ATOM 628 C C . LEU A 1 82 ? -8.828 0.000 12.114 1.00 82.50 82 LEU A C 1
ATOM 630 O O . LEU A 1 82 ? -9.250 1.163 12.112 1.00 82.50 82 LEU A O 1
ATOM 634 N N . GLY A 1 83 ? -9.145 -0.869 13.061 1.00 77.75 83 GLY A N 1
ATOM 635 C CA . GLY A 1 83 ? -9.982 -0.572 14.214 1.00 77.75 83 GLY A CA 1
ATOM 636 C C . GLY A 1 83 ? -9.540 -1.396 15.413 1.00 77.75 83 GLY A C 1
ATOM 637 O O . GLY A 1 83 ? -8.571 -2.141 15.336 1.00 77.75 83 GLY A O 1
ATOM 638 N N . LYS A 1 84 ? -10.261 -1.284 16.529 1.00 80.06 84 LYS A N 1
ATOM 639 C CA . LYS A 1 84 ? -9.900 -1.989 17.768 1.00 80.06 84 LYS A CA 1
ATOM 640 C C . LYS A 1 84 ? -9.864 -3.517 17.598 1.00 80.06 84 LYS A C 1
ATOM 642 O O . LYS A 1 84 ? -8.993 -4.156 18.170 1.00 80.06 84 LYS A O 1
ATOM 647 N N . ASP A 1 85 ? -10.766 -4.060 16.781 1.00 75.88 85 ASP A N 1
ATOM 648 C CA . ASP A 1 85 ? -10.919 -5.507 16.561 1.00 75.88 85 ASP A CA 1
ATOM 649 C C . ASP A 1 85 ? -10.167 -6.023 15.317 1.00 75.88 85 ASP A C 1
ATOM 651 O O . ASP A 1 85 ? -10.147 -7.220 15.051 1.00 75.88 85 ASP A O 1
ATOM 655 N N . ASN A 1 86 ? -9.557 -5.117 14.546 1.00 73.44 86 ASN A N 1
ATOM 656 C CA . ASN A 1 86 ? -8.736 -5.407 13.370 1.00 73.44 86 ASN A CA 1
ATOM 657 C C . ASN A 1 86 ? -7.614 -4.362 13.321 1.00 73.44 86 ASN A C 1
ATOM 659 O O . ASN A 1 86 ? -7.657 -3.418 12.530 1.00 73.44 86 ASN A O 1
ATOM 663 N N . SER A 1 87 ? -6.695 -4.453 14.281 1.00 81.62 87 SER A N 1
ATOM 664 C CA . SER A 1 87 ? -5.610 -3.490 14.514 1.00 81.62 87 SER A CA 1
ATOM 665 C C . SER A 1 87 ? -4.274 -3.936 13.924 1.00 81.62 87 SER A C 1
ATOM 667 O O . SER A 1 87 ? -3.290 -3.209 14.029 1.00 81.62 87 SER A O 1
ATOM 669 N N . TYR A 1 88 ? -4.239 -5.122 13.321 1.00 84.62 88 TYR A N 1
ATOM 670 C CA . TYR A 1 88 ? -3.028 -5.776 12.857 1.00 84.62 88 TYR A CA 1
ATOM 671 C C . TYR A 1 88 ? -3.202 -6.266 11.426 1.00 84.62 88 TYR A C 1
ATOM 673 O O . TYR A 1 88 ? -4.274 -6.749 11.053 1.00 84.62 88 TYR A O 1
ATOM 681 N N . PHE A 1 89 ? -2.141 -6.151 10.640 1.00 84.56 89 PHE A N 1
ATOM 682 C CA . PHE A 1 89 ? -2.075 -6.701 9.300 1.00 84.56 89 PHE A CA 1
ATOM 683 C C . PHE A 1 89 ? -0.647 -7.136 8.991 1.00 84.56 89 PHE A C 1
ATOM 685 O O . PHE A 1 89 ? 0.307 -6.617 9.565 1.00 84.56 89 PHE A O 1
ATOM 692 N N . GLU A 1 90 ? -0.525 -8.067 8.057 1.00 83.56 90 GLU A N 1
ATOM 693 C CA . GLU A 1 90 ? 0.749 -8.584 7.577 1.00 83.56 90 GLU A CA 1
ATOM 694 C C . GLU A 1 90 ? 0.814 -8.456 6.066 1.00 83.56 90 GLU A C 1
ATOM 696 O O . GLU A 1 90 ? -0.187 -8.662 5.373 1.00 83.56 90 GLU A O 1
ATOM 701 N N . VAL A 1 91 ? 2.012 -8.155 5.575 1.00 84.94 91 VAL A N 1
ATOM 702 C CA . VAL A 1 91 ? 2.367 -8.250 4.164 1.00 84.94 91 VAL A CA 1
ATOM 703 C C . VAL A 1 91 ? 3.473 -9.285 4.053 1.00 84.94 91 VAL A C 1
ATOM 705 O O . VAL A 1 91 ? 4.558 -9.102 4.600 1.00 84.94 91 VAL A O 1
ATOM 708 N N . CYS A 1 92 ? 3.190 -10.383 3.363 1.00 84.06 92 CYS A N 1
ATOM 709 C CA . CYS A 1 92 ? 4.203 -11.372 3.019 1.00 84.06 92 CYS A CA 1
ATOM 710 C C . CYS A 1 92 ? 4.743 -11.045 1.630 1.00 84.06 92 CYS A C 1
ATOM 712 O O . CYS A 1 92 ? 3.981 -11.082 0.666 1.00 84.06 92 CYS A O 1
ATOM 714 N N . ILE A 1 93 ? 6.029 -10.710 1.541 1.00 85.38 93 ILE A N 1
ATOM 715 C CA . ILE A 1 93 ? 6.723 -10.477 0.273 1.00 85.38 93 ILE A CA 1
ATOM 716 C C . ILE A 1 93 ? 7.093 -11.847 -0.301 1.00 85.38 93 ILE A C 1
ATOM 718 O O . ILE A 1 93 ? 7.888 -12.569 0.298 1.00 85.38 93 ILE A O 1
ATOM 722 N N . MET A 1 94 ? 6.488 -12.215 -1.427 1.00 83.12 94 MET A N 1
ATOM 723 C CA . MET A 1 94 ? 6.753 -13.479 -2.121 1.00 83.12 94 MET A CA 1
ATOM 724 C C . MET A 1 94 ? 7.802 -13.311 -3.227 1.00 83.12 94 MET A C 1
ATOM 726 O O . MET A 1 94 ? 8.579 -14.229 -3.464 1.00 83.12 94 MET A O 1
ATOM 730 N N . ASP A 1 95 ? 7.848 -12.137 -3.859 1.00 80.00 95 ASP A N 1
ATOM 731 C CA . ASP A 1 95 ? 8.886 -11.734 -4.812 1.00 80.00 95 ASP A CA 1
ATOM 732 C C . ASP A 1 95 ? 9.206 -10.251 -4.589 1.00 80.00 95 ASP A C 1
ATOM 734 O O . ASP A 1 95 ? 8.278 -9.452 -4.483 1.00 80.00 95 ASP A O 1
ATOM 738 N N . GLY A 1 96 ? 10.490 -9.898 -4.479 1.00 70.56 96 GLY A N 1
ATOM 739 C CA . GLY A 1 96 ? 10.966 -8.522 -4.300 1.00 70.56 96 GLY A CA 1
ATOM 740 C C . GLY A 1 96 ? 11.104 -7.728 -5.605 1.00 70.56 96 GLY A C 1
ATOM 741 O O . GLY A 1 96 ? 11.302 -6.510 -5.566 1.00 70.56 96 GLY A O 1
ATOM 742 N N . GLY A 1 97 ? 10.987 -8.388 -6.759 1.00 74.62 97 GLY A N 1
ATOM 743 C CA . GLY A 1 97 ? 11.287 -7.795 -8.059 1.00 74.62 97 GLY A CA 1
ATOM 744 C C . GLY A 1 97 ? 12.741 -7.314 -8.164 1.00 74.62 97 GLY A C 1
ATOM 745 O O . GLY A 1 97 ? 13.604 -7.695 -7.375 1.00 74.62 97 GLY A O 1
ATOM 746 N N . VAL A 1 98 ? 13.010 -6.433 -9.132 1.00 70.38 98 VAL A N 1
ATOM 747 C CA . VAL A 1 98 ? 14.376 -5.990 -9.484 1.00 70.38 98 VAL A CA 1
ATOM 748 C C . VAL A 1 98 ? 15.082 -5.234 -8.353 1.00 70.38 98 VAL A C 1
ATOM 750 O O . VAL A 1 98 ? 16.281 -5.398 -8.147 1.00 70.38 98 VAL A O 1
ATOM 753 N N . ARG A 1 99 ? 14.358 -4.384 -7.614 1.00 68.69 99 ARG A N 1
ATOM 754 C CA . ARG A 1 99 ? 14.955 -3.486 -6.605 1.00 68.69 99 ARG A CA 1
AT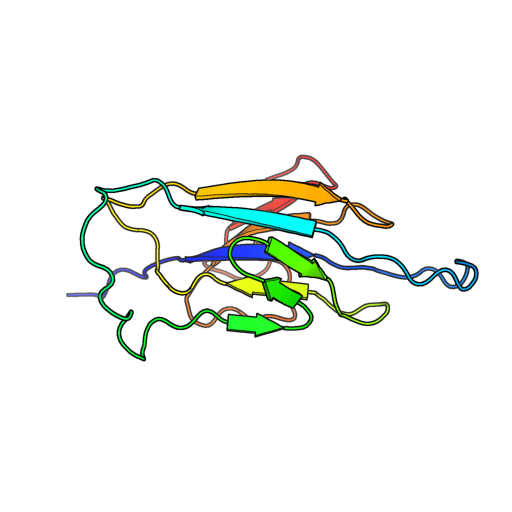OM 755 C C . ARG A 1 99 ? 14.515 -3.732 -5.168 1.00 68.69 99 ARG A C 1
ATOM 757 O O . ARG A 1 99 ? 15.118 -3.155 -4.272 1.00 68.69 99 ARG A O 1
ATOM 764 N N . GLY A 1 100 ? 13.475 -4.530 -4.922 1.00 71.19 100 GLY A N 1
ATOM 765 C CA . GLY A 1 100 ? 12.991 -4.754 -3.555 1.00 71.19 100 GLY A CA 1
ATOM 766 C C . GLY A 1 100 ? 12.408 -3.511 -2.872 1.00 71.19 100 GLY A C 1
ATOM 767 O O . GLY A 1 100 ? 12.235 -3.530 -1.657 1.00 71.19 100 GLY A O 1
ATOM 768 N N . ASN A 1 101 ? 12.092 -2.446 -3.623 1.00 80.44 101 ASN A N 1
ATOM 769 C CA . ASN A 1 101 ? 11.491 -1.223 -3.088 1.00 80.44 101 ASN A CA 1
ATOM 770 C C . ASN A 1 101 ? 10.035 -1.500 -2.718 1.00 80.44 101 ASN A C 1
ATOM 772 O O . ASN A 1 101 ? 9.145 -1.455 -3.578 1.00 80.44 101 ASN A O 1
ATOM 776 N N . ILE A 1 102 ? 9.800 -1.826 -1.455 1.00 84.81 102 ILE A N 1
ATOM 777 C CA . ILE A 1 102 ? 8.488 -2.193 -0.935 1.00 84.81 102 ILE A CA 1
ATOM 778 C C . ILE A 1 102 ? 8.295 -1.445 0.368 1.00 84.81 102 ILE A C 1
ATOM 780 O O . ILE A 1 102 ? 9.009 -1.660 1.346 1.00 84.81 102 ILE A O 1
ATOM 784 N N . SER A 1 103 ? 7.272 -0.604 0.396 1.00 88.62 103 SER A N 1
ATOM 785 C CA . SER A 1 103 ? 6.904 0.149 1.583 1.00 88.62 103 SER A CA 1
ATOM 786 C C . SER A 1 103 ? 5.564 -0.348 2.103 1.00 88.62 103 SER A C 1
ATOM 788 O O . SER A 1 103 ? 4.582 -0.425 1.358 1.00 88.62 103 SER A O 1
ATOM 790 N N . VAL A 1 104 ? 5.503 -0.664 3.392 1.00 90.25 104 VAL A N 1
ATOM 791 C CA . VAL A 1 104 ? 4.297 -1.170 4.055 1.00 90.25 104 VAL A CA 1
ATOM 792 C C . VAL A 1 104 ? 3.921 -0.223 5.179 1.00 90.25 104 VAL A C 1
ATOM 794 O O . VAL A 1 104 ? 4.756 0.110 6.011 1.00 90.25 104 VAL A O 1
ATOM 797 N N . GLY A 1 105 ? 2.671 0.231 5.231 1.00 91.06 105 GLY A N 1
ATOM 798 C CA . GLY A 1 105 ? 2.331 1.310 6.149 1.00 91.06 105 GLY A CA 1
ATOM 799 C C . GLY A 1 105 ? 0.853 1.562 6.383 1.00 91.06 105 GLY A C 1
ATOM 800 O O . GLY A 1 105 ? -0.025 0.806 5.968 1.00 91.06 105 GLY A O 1
ATOM 801 N N . LEU A 1 106 ? 0.593 2.668 7.074 1.00 91.69 106 LEU A N 1
ATOM 802 C CA . LEU A 1 106 ? -0.732 3.186 7.375 1.00 91.69 106 LEU A CA 1
ATOM 803 C C . LEU A 1 106 ? -0.926 4.532 6.695 1.00 91.69 106 LEU A C 1
ATOM 805 O O . LEU A 1 106 ? -0.080 5.419 6.794 1.00 91.69 106 LEU A O 1
ATOM 809 N N . VAL A 1 107 ? -2.069 4.694 6.033 1.00 92.31 107 VAL A N 1
ATOM 810 C CA . VAL A 1 107 ? -2.401 5.917 5.294 1.00 92.31 107 VAL A CA 1
ATOM 811 C C . VAL A 1 107 ? -3.846 6.363 5.537 1.00 92.31 107 VAL A C 1
ATOM 813 O O . VAL A 1 107 ? -4.718 5.535 5.842 1.00 92.31 107 VAL A O 1
ATOM 816 N N . PRO A 1 108 ? -4.159 7.661 5.367 1.00 91.19 108 PRO A N 1
ATOM 817 C CA . PRO A 1 108 ? -5.533 8.141 5.348 1.00 91.19 108 PRO A CA 1
ATOM 818 C C . PRO A 1 108 ? -6.285 7.631 4.110 1.00 91.19 108 PRO A C 1
ATOM 820 O O . PRO A 1 108 ? -5.714 7.322 3.066 1.00 91.19 108 PRO A O 1
ATOM 823 N N . ARG A 1 109 ? -7.621 7.609 4.176 1.00 85.88 109 ARG A N 1
ATOM 824 C CA . ARG A 1 109 ? -8.486 7.097 3.090 1.00 85.88 109 ARG A CA 1
ATOM 825 C C . ARG A 1 109 ? -8.212 7.721 1.714 1.00 85.88 109 ARG A C 1
ATOM 827 O O . ARG A 1 109 ? -8.367 7.052 0.691 1.00 85.88 109 ARG A O 1
ATOM 834 N N . ARG A 1 110 ? -7.872 9.010 1.687 1.00 88.69 110 ARG A N 1
ATOM 835 C CA . ARG A 1 110 ? -7.644 9.795 0.465 1.00 88.69 110 ARG A CA 1
ATOM 836 C C . ARG A 1 110 ? -6.156 10.012 0.177 1.00 88.69 110 ARG A C 1
ATOM 838 O O . ARG A 1 110 ? -5.807 11.003 -0.449 1.00 88.69 110 ARG A O 1
ATOM 845 N N . TYR A 1 111 ? -5.298 9.096 0.624 1.00 91.44 111 TYR A N 1
ATOM 846 C CA . TYR A 1 111 ? -3.884 9.132 0.272 1.00 91.44 111 TYR A CA 1
ATOM 847 C C . TYR A 1 111 ? -3.676 9.049 -1.247 1.00 91.44 111 TYR A C 1
ATOM 849 O O . TYR A 1 111 ? -4.518 8.497 -1.974 1.00 91.44 111 TYR A O 1
ATOM 857 N N . ARG A 1 112 ? -2.580 9.647 -1.705 1.00 92.06 112 ARG A N 1
ATOM 858 C CA . ARG A 1 112 ? -2.134 9.659 -3.099 1.00 92.06 112 ARG A CA 1
ATOM 859 C C . ARG A 1 112 ? -1.547 8.295 -3.464 1.00 92.06 112 ARG A C 1
ATOM 861 O O . ARG A 1 112 ? -0.791 7.751 -2.677 1.00 92.06 112 ARG A O 1
ATOM 868 N N . LEU A 1 113 ? -1.946 7.723 -4.599 1.00 90.25 113 LEU A N 1
ATOM 869 C CA . LEU A 1 113 ? -1.494 6.383 -5.016 1.00 90.25 113 LEU A CA 1
ATOM 870 C C . LEU A 1 113 ? -0.162 6.426 -5.778 1.00 90.25 113 LEU A C 1
ATOM 872 O O . LEU A 1 113 ? 0.513 5.413 -5.885 1.00 90.25 113 LEU A O 1
ATOM 876 N N . ASP A 1 114 ? 0.235 7.613 -6.228 1.00 89.31 114 ASP A N 1
ATOM 877 C CA . ASP A 1 114 ? 1.474 7.899 -6.948 1.00 89.31 114 ASP A CA 1
ATOM 878 C C . ASP A 1 114 ? 2.661 8.215 -6.018 1.00 89.31 114 ASP A C 1
ATOM 880 O O . ASP A 1 114 ? 3.754 8.542 -6.480 1.00 89.31 114 ASP A O 1
ATOM 884 N N . LEU A 1 115 ? 2.460 8.135 -4.698 1.00 87.25 115 LEU A N 1
ATOM 885 C CA . LEU A 1 115 ? 3.473 8.433 -3.688 1.00 87.25 115 LEU A CA 1
ATOM 886 C C . LEU A 1 115 ? 3.616 7.275 -2.691 1.00 87.25 115 LEU A C 1
ATOM 888 O O . LEU A 1 115 ? 2.606 6.688 -2.297 1.00 87.25 115 LEU A O 1
ATOM 892 N N . PRO A 1 116 ? 4.846 6.965 -2.241 1.00 85.19 116 PRO A N 1
ATOM 893 C CA . PRO A 1 116 ? 5.061 5.961 -1.210 1.00 85.19 116 PRO A CA 1
ATOM 894 C C . PRO A 1 116 ? 4.486 6.438 0.134 1.00 85.19 116 PRO A C 1
ATOM 896 O O . PRO A 1 116 ? 4.516 7.639 0.420 1.00 85.19 116 PRO A O 1
ATOM 899 N N . PRO A 1 117 ? 3.985 5.520 0.979 1.00 86.69 117 PRO A N 1
ATOM 900 C CA . PRO A 1 117 ? 3.463 5.861 2.290 1.00 86.69 117 PRO A CA 1
ATOM 901 C C . PRO A 1 117 ? 4.610 6.360 3.186 1.00 86.69 117 PRO A C 1
ATOM 903 O O . PRO A 1 117 ? 5.761 6.008 2.967 1.00 86.69 117 PRO A O 1
ATOM 906 N N . GLY A 1 118 ? 4.312 7.213 4.169 1.00 87.12 118 GLY A N 1
ATOM 907 C CA . GLY A 1 118 ? 5.325 7.874 5.008 1.00 87.12 118 GLY A CA 1
ATOM 908 C C . GLY A 1 118 ? 5.770 9.251 4.495 1.00 87.12 118 GLY A C 1
ATOM 909 O O . GLY A 1 118 ? 6.249 10.061 5.280 1.00 87.12 118 GLY A O 1
ATOM 910 N N . LEU A 1 119 ? 5.528 9.582 3.217 1.00 87.44 119 LEU A N 1
ATOM 911 C CA . LEU A 1 119 ? 5.969 10.860 2.636 1.00 87.44 119 LEU A CA 1
ATOM 912 C C . LEU A 1 119 ? 5.050 12.056 2.954 1.00 87.44 119 LEU A C 1
ATOM 914 O O . LEU A 1 119 ? 5.512 13.189 3.071 1.00 87.44 119 LEU A O 1
ATOM 918 N N . LEU A 1 120 ? 3.736 11.829 3.060 1.00 90.12 120 LEU A N 1
ATOM 919 C CA . LEU A 1 120 ? 2.756 12.886 3.342 1.00 90.12 120 LEU A CA 1
ATOM 920 C C . LEU A 1 120 ? 2.269 12.834 4.799 1.00 90.12 120 LEU A C 1
ATOM 922 O O . LEU A 1 120 ? 2.204 11.749 5.389 1.00 90.12 120 LEU A O 1
ATOM 926 N N . PRO A 1 121 ? 1.826 13.976 5.362 1.00 90.25 121 PRO A N 1
ATOM 927 C CA . PRO A 1 121 ? 1.260 14.025 6.705 1.00 90.25 121 PRO A CA 1
ATOM 928 C C . PRO A 1 121 ? 0.127 13.015 6.918 1.00 90.25 121 PRO A C 1
ATOM 930 O O . PRO A 1 121 ? -0.714 12.796 6.044 1.00 90.25 121 PRO A O 1
ATOM 933 N N . GLY A 1 122 ? 0.099 12.413 8.108 1.00 87.75 122 GLY A N 1
ATOM 934 C CA . GLY A 1 122 ? -0.901 11.407 8.475 1.00 87.75 122 GLY A CA 1
ATOM 935 C C . GLY A 1 122 ? -0.638 10.012 7.900 1.00 87.75 122 GLY A C 1
ATOM 936 O O . GLY A 1 122 ? -1.478 9.131 8.077 1.00 87.75 122 GLY A O 1
ATOM 937 N N . SER A 1 123 ? 0.504 9.799 7.235 1.00 91.19 123 SER A N 1
ATOM 938 C CA . SER A 1 123 ? 0.984 8.472 6.841 1.00 91.19 123 SER A CA 1
ATOM 939 C C . SER A 1 123 ? 2.269 8.083 7.562 1.00 91.19 123 SER A C 1
ATOM 941 O O . SER A 1 123 ? 3.061 8.946 7.924 1.00 91.19 123 SER A O 1
ATOM 943 N N . VAL A 1 124 ? 2.456 6.781 7.760 1.00 91.44 124 VAL A N 1
ATOM 944 C CA . VAL A 1 124 ? 3.670 6.166 8.315 1.00 91.44 124 VAL A CA 1
ATOM 945 C C . VAL A 1 124 ? 3.928 4.866 7.566 1.00 91.44 124 VAL A C 1
ATOM 947 O O . VAL A 1 124 ? 2.966 4.185 7.198 1.00 91.44 124 VAL A O 1
ATOM 950 N N . ALA A 1 125 ? 5.188 4.521 7.321 1.00 90.12 125 ALA A N 1
ATOM 951 C CA . ALA A 1 125 ? 5.546 3.308 6.602 1.00 90.12 125 ALA A CA 1
ATOM 952 C C . ALA A 1 125 ? 6.887 2.749 7.055 1.00 90.12 125 ALA A C 1
ATOM 954 O O . ALA A 1 125 ? 7.754 3.481 7.506 1.00 90.12 125 ALA A O 1
ATOM 955 N N . PHE A 1 126 ? 7.036 1.446 6.877 1.00 87.56 126 PHE A N 1
ATOM 956 C CA . PHE A 1 126 ? 8.300 0.742 6.915 1.00 87.56 126 PHE A CA 1
ATOM 957 C C . PHE A 1 126 ? 8.797 0.537 5.484 1.00 87.56 126 PHE A C 1
ATOM 959 O O . PHE A 1 126 ? 8.041 0.040 4.643 1.00 87.56 126 PHE A O 1
ATOM 966 N N . HIS A 1 127 ? 10.053 0.897 5.228 1.00 86.38 127 HIS A N 1
ATOM 967 C CA . HIS A 1 127 ? 10.710 0.764 3.929 1.00 86.38 127 HIS A CA 1
ATOM 968 C C . HIS A 1 127 ? 11.632 -0.458 3.926 1.00 86.38 127 HIS A C 1
ATOM 970 O O . HIS A 1 127 ? 12.695 -0.448 4.552 1.00 86.38 127 HIS A O 1
ATOM 976 N N . ALA A 1 128 ? 11.229 -1.523 3.226 1.00 79.38 128 ALA A N 1
ATOM 977 C CA . ALA A 1 128 ? 11.964 -2.788 3.213 1.00 79.38 128 ALA A CA 1
ATOM 978 C C . ALA A 1 128 ? 13.366 -2.653 2.594 1.00 79.38 128 ALA A C 1
ATOM 980 O O . ALA A 1 128 ? 14.270 -3.390 2.979 1.00 79.38 128 ALA A O 1
ATOM 981 N N . GLU A 1 129 ? 13.560 -1.687 1.691 1.00 71.50 129 GLU A N 1
ATOM 982 C CA . GLU A 1 129 ? 14.841 -1.406 1.037 1.00 71.50 129 GLU A CA 1
ATOM 983 C C . GLU A 1 129 ? 15.934 -0.87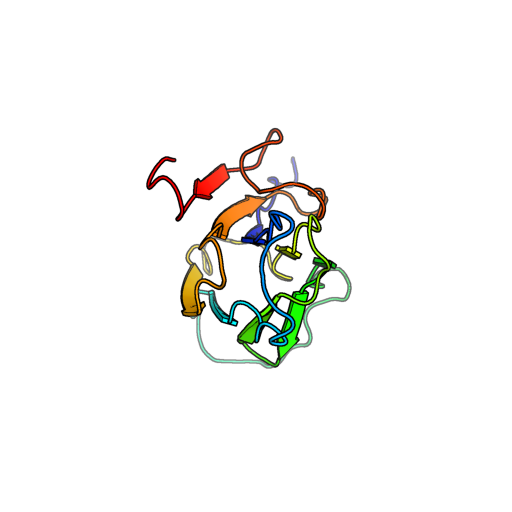4 1.982 1.00 71.50 129 GLU A C 1
ATOM 985 O O . GLU A 1 129 ? 17.121 -1.105 1.754 1.00 71.50 129 GLU A O 1
ATOM 990 N N . HIS A 1 130 ? 15.548 -0.161 3.043 1.00 65.00 130 HIS A N 1
ATOM 991 C CA . HIS A 1 130 ? 16.481 0.556 3.916 1.00 65.00 130 HIS A CA 1
ATOM 992 C C . HIS A 1 130 ? 16.452 0.054 5.364 1.00 65.00 130 HIS A C 1
ATOM 994 O O . HIS A 1 130 ? 17.356 0.368 6.132 1.00 65.00 130 HIS A O 1
ATOM 1000 N N . GLY A 1 131 ? 15.445 -0.740 5.750 1.00 53.94 131 GLY A N 1
ATOM 1001 C CA . GLY A 1 131 ? 15.250 -1.162 7.140 1.00 53.94 131 GLY A CA 1
ATOM 1002 C C . GLY A 1 131 ? 14.919 -0.004 8.092 1.00 53.94 131 GLY A C 1
ATOM 1003 O O . GLY A 1 131 ? 14.909 -0.204 9.306 1.00 53.94 131 GLY A O 1
ATOM 1004 N N . GLU A 1 132 ? 14.651 1.189 7.555 1.00 51.19 132 GLU A N 1
ATOM 1005 C CA . GLU A 1 132 ? 14.374 2.412 8.309 1.00 51.19 132 GLU A CA 1
ATOM 1006 C C . GLU A 1 132 ? 12.863 2.707 8.379 1.00 51.19 132 GLU A C 1
ATOM 1008 O O . GLU A 1 132 ? 12.074 2.236 7.547 1.00 51.19 132 GLU A O 1
ATOM 1013 N N . TYR A 1 133 ? 12.473 3.438 9.429 1.00 45.50 133 TYR A N 1
ATOM 1014 C CA . TYR A 1 133 ? 11.098 3.708 9.874 1.00 45.50 133 TYR A CA 1
ATOM 1015 C C . TYR A 1 133 ? 10.767 5.202 9.907 1.00 45.50 133 TYR A C 1
ATOM 1017 O O . TYR A 1 133 ? 11.686 6.014 10.159 1.00 45.50 133 TYR A O 1
#

Radius of gyration: 15.44 Å; chains: 1; bounding box: 42×30×40 Å

InterPro domains:
  IPR043136 B30.2/SPRY domain superfamily [G3DSA:2.60.120.920] (49-133)

Foldseek 3Di:
DDPPQQKWKKKKFAQADDPDDPDDPFFFWKKFKDWDDPDDDDPDPDPPQQDKDWDQWDDDPRIIGGRDDNGFMTMITGSDGADPSGPDMDMDGPDCTPQNFMKIWIAGPPDDNRDGFPPDPPGDIQTRNPRDD

Organism: Petromyzon marinus (NCBI:txid7757)

pLDDT: mean 71.74, std 18.28, range [35.75, 92.62]